Protein AF-A0A951ZEP0-F1 (afdb_monomer_lite)

Foldseek 3Di:
DPDPVLQVVLVVLLVQLCVLLVCLVPDDQVVCVVVVSDSVSNVVSPVSNVVSVVSNVVVVVVVVVVVVVVVVVD

Secondary structure (DSSP, 8-state):
----THHHHHHHHHHHHHHHHHHHHHS-GGGGGGGTT--HHHHHHHHHHHHHHHHHHHHHHHHHHHHHHTTTT-

Radius of gyration: 17.88 Å; chains: 1; bounding box: 42×25×46 Å

Sequence (74 aa):
MKFDLRLPIGFLFSLFGGILAIYGAVTPPDLYAKSLGINVNLYWGVVLCAFGGVMLAFAVRSRGREQRQGRDQA

Structure (mmCIF, N/CA/C/O backbone):
data_AF-A0A951ZEP0-F1
#
_entry.id   AF-A0A951ZEP0-F1
#
loop_
_atom_site.group_PDB
_atom_site.id
_atom_site.type_symbol
_atom_site.label_atom_id
_atom_site.label_alt_id
_atom_site.label_comp_id
_atom_site.label_asym_id
_atom_site.label_entity_id
_atom_site.label_seq_id
_atom_site.pdbx_PDB_ins_code
_atom_site.Cartn_x
_atom_site.Cartn_y
_atom_site.Cartn_z
_atom_site.occupancy
_atom_site.B_iso_or_equiv
_atom_site.auth_seq_id
_atom_site.auth_comp_id
_atom_site.auth_asym_id
_atom_site.auth_atom_id
_atom_site.pdbx_PDB_model_num
ATOM 1 N N . MET A 1 1 ? -7.726 -2.495 26.638 1.00 50.66 1 MET A N 1
ATOM 2 C CA . MET A 1 1 ? -7.729 -1.670 25.410 1.00 50.66 1 MET A CA 1
ATOM 3 C C . MET A 1 1 ? -7.800 -2.623 24.226 1.00 50.66 1 MET A C 1
ATOM 5 O O . MET A 1 1 ? -6.873 -3.404 24.054 1.00 50.66 1 MET A O 1
ATOM 9 N N . LYS A 1 2 ? -8.920 -2.672 23.493 1.00 58.00 2 LYS A N 1
ATOM 10 C CA . LYS A 1 2 ? -9.033 -3.518 22.295 1.00 58.00 2 LYS A CA 1
ATOM 11 C C . LYS A 1 2 ? -8.205 -2.850 21.203 1.00 58.00 2 LYS A C 1
ATOM 13 O O . LYS A 1 2 ? -8.586 -1.813 20.679 1.00 58.00 2 LYS A O 1
ATOM 18 N N . PHE A 1 3 ? -7.014 -3.381 20.958 1.00 66.31 3 PHE A N 1
ATOM 19 C CA . PHE A 1 3 ? -6.189 -2.919 19.855 1.00 66.31 3 PHE A CA 1
ATOM 20 C C . PHE A 1 3 ? -6.836 -3.438 18.570 1.00 66.31 3 PHE A C 1
ATOM 22 O O . PHE A 1 3 ? -6.758 -4.629 18.270 1.00 66.31 3 PHE A O 1
ATOM 29 N N . ASP A 1 4 ? -7.528 -2.566 17.839 1.00 72.38 4 ASP A N 1
ATOM 30 C CA . ASP A 1 4 ? -8.081 -2.897 16.528 1.00 72.38 4 ASP A CA 1
ATOM 31 C C . ASP A 1 4 ? -6.944 -3.059 15.522 1.00 72.38 4 ASP A C 1
ATOM 33 O O . ASP A 1 4 ? -6.553 -2.128 14.817 1.00 72.38 4 ASP A O 1
ATOM 37 N N . LEU A 1 5 ? -6.408 -4.278 15.462 1.00 76.94 5 LEU A N 1
ATOM 38 C CA . LEU A 1 5 ? -5.296 -4.688 14.600 1.00 76.94 5 LEU A CA 1
ATOM 39 C C . LEU A 1 5 ? -5.557 -4.416 13.112 1.00 76.94 5 LEU A C 1
ATOM 41 O O . LEU A 1 5 ? -4.625 -4.273 12.326 1.00 76.94 5 LEU A O 1
ATOM 45 N N . ARG A 1 6 ? -6.825 -4.286 12.720 1.00 77.50 6 ARG A N 1
ATOM 46 C CA . ARG A 1 6 ? -7.261 -4.041 11.343 1.00 77.50 6 ARG A CA 1
ATOM 47 C C . ARG A 1 6 ? -6.729 -2.726 10.762 1.00 77.50 6 ARG A C 1
ATOM 49 O O . ARG A 1 6 ? -6.473 -2.654 9.564 1.00 77.50 6 ARG A O 1
ATOM 56 N N . LEU A 1 7 ? -6.540 -1.709 11.601 1.00 78.88 7 LEU A N 1
ATOM 57 C CA . LEU A 1 7 ? -6.006 -0.407 11.196 1.00 78.88 7 LEU A CA 1
ATOM 58 C C . LEU A 1 7 ? -4.494 -0.418 10.928 1.00 78.88 7 LEU A C 1
ATOM 60 O O . LEU A 1 7 ? -4.106 -0.051 9.819 1.00 78.88 7 LEU A O 1
ATOM 64 N N . PRO A 1 8 ? -3.636 -0.854 11.875 1.00 84.06 8 PRO A N 1
ATOM 65 C CA . PRO A 1 8 ? -2.203 -0.949 11.626 1.00 84.06 8 PRO A CA 1
ATOM 66 C C . PRO A 1 8 ? -1.879 -1.955 10.516 1.00 84.06 8 PRO A C 1
ATOM 68 O O . PRO A 1 8 ? -1.007 -1.671 9.702 1.00 84.06 8 PRO A O 1
ATOM 71 N N . ILE A 1 9 ? -2.617 -3.068 10.404 1.00 83.88 9 ILE A N 1
ATOM 72 C CA . ILE A 1 9 ? -2.420 -4.049 9.322 1.00 83.88 9 ILE A CA 1
ATOM 73 C C . ILE A 1 9 ? -2.752 -3.448 7.951 1.00 83.88 9 ILE A C 1
ATOM 75 O O . ILE A 1 9 ? -1.939 -3.550 7.034 1.00 83.88 9 ILE A O 1
ATOM 79 N N . GLY A 1 10 ? -3.903 -2.779 7.803 1.00 82.06 10 GLY A N 1
ATOM 80 C CA . GLY A 1 10 ? -4.274 -2.140 6.535 1.00 82.06 10 GLY A CA 1
ATOM 81 C C . GLY A 1 10 ? -3.287 -1.047 6.115 1.00 82.06 10 GLY A C 1
ATOM 82 O O . GLY A 1 10 ? -2.926 -0.954 4.943 1.00 82.06 10 GLY A O 1
ATOM 83 N N . PHE A 1 11 ? -2.790 -0.266 7.079 1.00 84.00 11 PHE A N 1
ATOM 84 C CA . PHE A 1 11 ? -1.780 0.761 6.828 1.00 84.00 11 PHE A CA 1
ATOM 85 C C . PHE A 1 11 ? -0.450 0.160 6.358 1.00 84.00 11 PHE A C 1
ATOM 87 O O . PHE A 1 11 ? 0.122 0.631 5.376 1.00 84.00 11 PHE A O 1
ATOM 94 N N . LEU A 1 12 ? 0.011 -0.914 7.009 1.00 86.75 12 LEU A N 1
ATOM 95 C CA . LEU A 1 12 ? 1.256 -1.592 6.653 1.00 86.75 12 LEU A CA 1
ATOM 96 C C . LEU A 1 12 ? 1.196 -2.153 5.224 1.00 86.75 12 LEU A C 1
ATOM 98 O O . LEU A 1 12 ? 2.094 -1.893 4.427 1.00 86.75 12 LEU A O 1
ATOM 102 N N . PHE A 1 13 ? 0.113 -2.855 4.870 1.00 85.81 13 PHE A N 1
ATOM 103 C CA . PHE A 1 13 ? -0.069 -3.402 3.521 1.00 85.81 13 PHE A CA 1
ATOM 104 C C . PHE A 1 13 ? -0.137 -2.317 2.448 1.00 85.81 13 PHE A C 1
ATOM 106 O O . PHE A 1 13 ? 0.471 -2.466 1.389 1.00 85.81 13 PHE A O 1
ATOM 113 N N . SER A 1 14 ? -0.835 -1.213 2.721 1.00 83.88 14 SER A N 1
ATOM 114 C CA . SER A 1 14 ? -0.926 -0.099 1.776 1.00 83.88 14 SER A CA 1
ATOM 115 C C . SER A 1 14 ? 0.428 0.600 1.587 1.00 83.88 14 SER A C 1
ATOM 117 O O . SER A 1 14 ? 0.769 0.966 0.464 1.00 83.88 14 SER A O 1
ATOM 119 N N . LEU A 1 15 ? 1.221 0.744 2.658 1.00 87.62 15 LEU A N 1
ATOM 120 C CA . LEU A 1 15 ? 2.561 1.334 2.608 1.00 87.62 15 LEU A CA 1
ATOM 121 C C . LEU A 1 15 ? 3.538 0.450 1.821 1.00 87.62 15 LEU A C 1
ATOM 123 O O . LEU A 1 15 ? 4.178 0.925 0.885 1.00 87.62 15 LEU A O 1
ATOM 127 N N . PHE A 1 16 ? 3.617 -0.842 2.153 1.00 84.50 16 PHE A N 1
ATOM 128 C CA . PHE A 1 16 ? 4.480 -1.790 1.441 1.00 84.50 16 PHE A CA 1
ATOM 129 C C . PHE A 1 16 ? 4.059 -1.969 -0.022 1.00 84.50 16 PHE A C 1
ATOM 131 O O . PHE A 1 16 ? 4.922 -1.987 -0.897 1.00 84.50 16 PHE A O 1
ATOM 138 N N . GLY A 1 17 ? 2.754 -2.046 -0.305 1.00 84.88 17 GLY A N 1
ATOM 139 C CA . GLY A 1 17 ? 2.230 -2.112 -1.671 1.00 84.88 17 GLY A CA 1
ATOM 140 C C . GLY A 1 17 ? 2.577 -0.870 -2.492 1.00 84.88 17 GLY A C 1
ATOM 141 O O . GLY A 1 17 ? 3.016 -0.997 -3.633 1.00 84.88 17 GLY A O 1
ATOM 142 N N . GLY A 1 18 ? 2.461 0.324 -1.900 1.00 85.75 18 GLY A N 1
ATOM 143 C CA . GLY A 1 18 ? 2.870 1.579 -2.533 1.00 85.75 18 GLY A CA 1
ATOM 144 C C . GLY A 1 18 ? 4.366 1.621 -2.850 1.00 85.75 18 GLY A C 1
ATOM 145 O O . GLY A 1 18 ? 4.743 1.952 -3.972 1.00 85.75 18 GLY A O 1
ATOM 146 N N . ILE A 1 19 ? 5.217 1.216 -1.900 1.00 86.62 19 ILE A N 1
ATOM 147 C CA . ILE A 1 19 ? 6.673 1.136 -2.108 1.00 86.62 19 ILE A CA 1
ATOM 148 C C . ILE A 1 19 ? 7.006 0.152 -3.237 1.00 86.62 19 ILE A C 1
ATOM 150 O O . ILE A 1 19 ? 7.784 0.495 -4.125 1.00 86.62 19 ILE A O 1
ATOM 154 N N . LEU A 1 20 ? 6.395 -1.039 -3.252 1.00 81.62 20 LEU A N 1
ATOM 155 C CA . LEU A 1 20 ? 6.616 -2.032 -4.309 1.00 81.62 20 LEU A CA 1
ATOM 156 C C . LEU A 1 20 ? 6.135 -1.544 -5.681 1.00 81.62 20 LEU A C 1
ATOM 158 O O . LEU A 1 20 ? 6.813 -1.779 -6.679 1.00 81.62 20 LEU A O 1
ATOM 162 N N . ALA A 1 21 ? 4.990 -0.860 -5.739 1.00 79.81 21 ALA A N 1
ATOM 163 C CA . ALA A 1 21 ? 4.448 -0.313 -6.980 1.00 79.81 21 ALA A CA 1
ATOM 164 C C . ALA A 1 21 ? 5.347 0.795 -7.548 1.00 79.81 21 ALA A C 1
ATOM 166 O O . ALA A 1 21 ? 5.648 0.782 -8.739 1.00 79.81 21 ALA A O 1
ATOM 167 N N . ILE A 1 22 ? 5.835 1.709 -6.698 1.00 82.75 22 ILE A N 1
ATOM 168 C CA . ILE A 1 22 ? 6.794 2.751 -7.099 1.00 82.75 22 ILE A CA 1
ATOM 169 C C . ILE A 1 22 ? 8.106 2.109 -7.549 1.00 82.75 22 ILE A C 1
ATOM 171 O O . ILE A 1 22 ? 8.631 2.459 -8.601 1.00 82.75 22 ILE A O 1
ATOM 175 N N . TYR A 1 23 ? 8.615 1.130 -6.801 1.00 80.81 23 TYR A N 1
ATOM 176 C CA . TYR A 1 23 ? 9.834 0.416 -7.166 1.00 80.81 23 TYR A CA 1
ATOM 177 C C . TYR A 1 23 ? 9.690 -0.296 -8.517 1.00 80.81 23 TYR A C 1
ATOM 179 O O . TYR A 1 23 ? 10.558 -0.162 -9.377 1.00 80.81 23 TYR A O 1
ATOM 187 N N . GLY A 1 24 ? 8.573 -0.989 -8.748 1.00 75.88 24 GLY A N 1
ATOM 188 C CA . GLY A 1 24 ? 8.268 -1.629 -10.028 1.00 75.88 24 GLY A CA 1
ATOM 189 C C . GLY A 1 24 ? 8.057 -0.648 -11.186 1.00 75.88 24 GLY A C 1
ATOM 190 O O . GLY A 1 24 ? 8.268 -1.031 -12.330 1.00 75.88 24 GLY A O 1
ATOM 191 N N . ALA A 1 2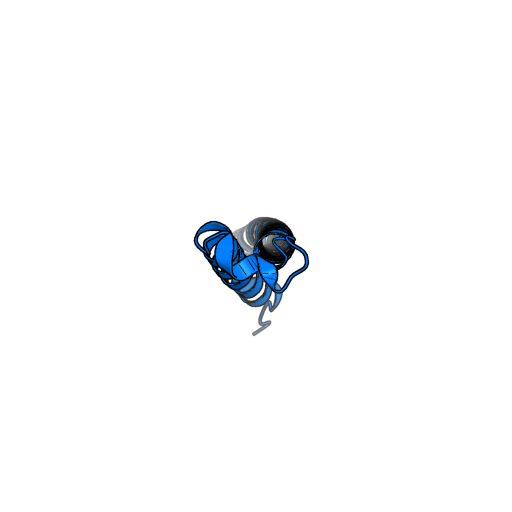5 ? 7.660 0.600 -10.913 1.00 74.88 25 ALA A N 1
ATOM 192 C CA . ALA A 1 25 ? 7.455 1.631 -11.934 1.00 74.88 25 ALA A CA 1
ATOM 193 C C . ALA A 1 25 ? 8.736 2.409 -12.277 1.00 74.88 25 ALA A C 1
ATOM 195 O O . ALA A 1 25 ? 8.908 2.835 -13.416 1.00 74.88 25 ALA A O 1
ATOM 196 N N . VAL A 1 26 ? 9.623 2.610 -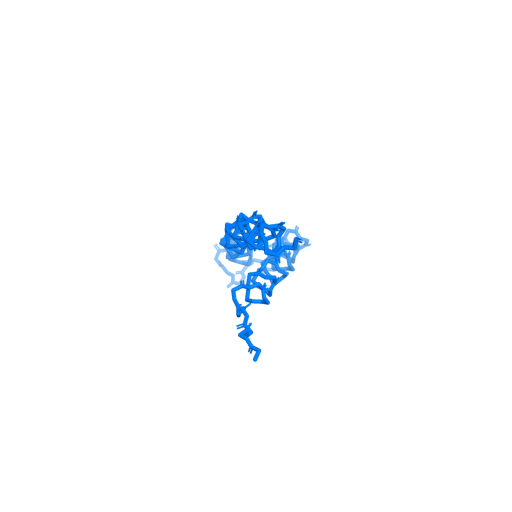11.296 1.00 76.62 26 VAL A N 1
ATOM 197 C CA . VAL A 1 26 ? 10.884 3.357 -11.455 1.00 76.62 26 VAL A CA 1
ATOM 198 C C . VAL A 1 26 ? 12.025 2.454 -11.942 1.00 76.62 26 VAL A C 1
ATOM 200 O O . VAL A 1 26 ? 12.989 2.946 -12.525 1.00 76.62 26 VAL A O 1
ATOM 203 N N . THR A 1 27 ? 11.937 1.137 -11.733 1.00 68.06 27 THR A N 1
ATOM 204 C CA . THR A 1 27 ? 12.989 0.202 -12.156 1.00 68.06 27 THR A CA 1
ATOM 205 C C . THR A 1 27 ? 13.041 0.097 -13.691 1.00 68.06 27 THR A C 1
ATOM 207 O O . THR A 1 27 ? 12.025 -0.217 -14.311 1.00 68.06 27 THR A O 1
ATOM 210 N N . PRO A 1 28 ? 14.204 0.345 -14.329 1.00 62.94 28 PRO A N 1
ATOM 211 C CA . PRO A 1 28 ? 14.333 0.317 -15.782 1.00 62.94 28 PRO A CA 1
ATOM 212 C C . PRO A 1 28 ? 14.220 -1.106 -16.369 1.00 62.94 28 PRO A C 1
ATOM 214 O O . PRO A 1 28 ? 14.632 -2.077 -15.722 1.00 62.94 28 PRO A O 1
ATOM 217 N N . PRO A 1 29 ? 13.700 -1.235 -17.610 1.00 60.31 29 PRO A N 1
ATOM 218 C CA . PRO A 1 29 ? 13.427 -2.503 -18.298 1.00 60.31 29 PRO A CA 1
ATOM 219 C C . PRO A 1 29 ? 14.638 -3.457 -18.402 1.00 60.31 29 PRO A C 1
ATOM 221 O O . PRO A 1 29 ? 14.458 -4.674 -18.438 1.00 60.31 29 PRO A O 1
ATOM 224 N N . ASP A 1 30 ? 15.867 -2.939 -18.366 1.00 57.69 30 ASP A N 1
ATOM 225 C CA . ASP A 1 30 ? 17.108 -3.724 -18.434 1.00 57.69 30 ASP A CA 1
ATOM 226 C C . ASP A 1 30 ? 17.304 -4.715 -17.271 1.00 57.69 30 ASP A C 1
ATOM 228 O O . ASP A 1 30 ? 17.924 -5.765 -17.447 1.00 57.69 30 ASP A O 1
ATOM 232 N N . LEU A 1 31 ? 16.728 -4.456 -16.089 1.00 56.91 31 LEU A N 1
ATOM 233 C CA . LEU A 1 31 ? 16.795 -5.395 -14.957 1.00 56.91 31 LEU A CA 1
ATOM 234 C C . LEU A 1 31 ? 15.771 -6.546 -15.051 1.00 56.91 31 LEU A C 1
ATOM 236 O O . LEU A 1 31 ? 15.879 -7.525 -14.307 1.00 56.91 31 LEU A O 1
ATOM 240 N N . TYR A 1 32 ? 14.813 -6.493 -15.986 1.00 55.44 32 TYR A N 1
ATOM 241 C CA . TYR A 1 32 ? 13.760 -7.512 -16.152 1.00 55.44 32 TYR A CA 1
ATOM 242 C C . TYR A 1 32 ? 14.178 -8.711 -17.001 1.00 55.44 32 TYR A C 1
ATOM 244 O O . TYR A 1 32 ? 13.449 -9.707 -17.058 1.00 55.44 32 TYR A O 1
ATOM 252 N N . ALA A 1 33 ? 15.377 -8.669 -17.589 1.00 52.84 33 ALA A N 1
ATOM 253 C CA . ALA A 1 33 ? 15.980 -9.802 -18.286 1.00 52.84 33 ALA A CA 1
ATOM 254 C C . ALA A 1 33 ? 16.102 -11.050 -17.385 1.00 52.84 33 ALA A C 1
ATOM 256 O O . ALA A 1 33 ? 16.066 -12.176 -17.875 1.00 52.84 33 ALA A O 1
ATOM 257 N N . LYS A 1 34 ? 16.169 -10.869 -16.056 1.00 57.97 34 LYS A N 1
ATOM 258 C CA . LYS A 1 34 ? 16.231 -11.965 -15.073 1.00 57.97 34 LYS A CA 1
ATOM 259 C C . LYS A 1 34 ? 14.863 -12.573 -14.720 1.00 57.97 34 LYS A C 1
ATOM 261 O O . LYS A 1 34 ? 14.820 -13.665 -14.165 1.00 57.97 34 LYS A O 1
ATOM 266 N N . SER A 1 35 ? 13.764 -11.895 -15.065 1.00 53.72 35 SER A N 1
ATOM 267 C CA . SER A 1 35 ? 12.383 -12.259 -14.700 1.00 53.72 35 SER A CA 1
ATOM 268 C C . SER A 1 35 ? 11.523 -12.652 -15.907 1.00 53.72 35 SER A C 1
ATOM 270 O O . SER A 1 35 ? 10.306 -12.481 -15.876 1.00 53.72 35 SER A O 1
ATOM 272 N N . LEU A 1 36 ? 12.131 -13.162 -16.987 1.00 59.22 36 LEU A N 1
ATOM 273 C CA . LEU A 1 36 ? 11.410 -13.537 -18.216 1.00 59.22 36 LEU A CA 1
ATOM 274 C C . LEU A 1 36 ? 10.712 -12.342 -18.911 1.00 59.22 36 LEU A C 1
ATOM 276 O O . LEU A 1 36 ? 9.728 -12.524 -19.623 1.00 59.22 36 LEU A O 1
ATOM 280 N N . GLY A 1 37 ? 11.183 -11.108 -18.676 1.00 62.31 37 GLY A N 1
ATOM 281 C CA . GLY A 1 37 ? 10.548 -9.885 -19.186 1.00 62.31 37 GLY A CA 1
ATOM 282 C C . GLY A 1 37 ? 9.278 -9.464 -18.433 1.00 62.31 37 GLY A C 1
ATOM 283 O O . GLY A 1 37 ? 8.611 -8.518 -18.849 1.00 62.31 37 GLY A O 1
ATOM 284 N N . ILE A 1 38 ? 8.930 -10.135 -17.325 1.00 63.50 38 ILE A N 1
ATOM 285 C CA . ILE A 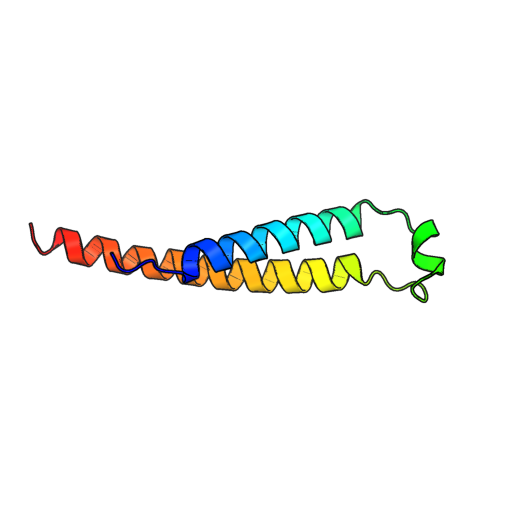1 38 ? 7.718 -9.842 -16.552 1.00 63.50 38 ILE A CA 1
ATOM 286 C C . ILE A 1 38 ? 8.042 -8.976 -15.338 1.00 63.50 38 ILE A C 1
ATOM 288 O O . ILE A 1 38 ? 8.939 -9.239 -14.536 1.00 63.50 38 ILE A O 1
ATOM 292 N N . ASN A 1 39 ? 7.232 -7.937 -15.184 1.00 73.12 39 ASN A N 1
ATOM 293 C CA . ASN A 1 39 ? 7.360 -6.906 -14.173 1.00 73.12 39 ASN A CA 1
ATOM 294 C C . ASN A 1 39 ? 6.738 -7.343 -12.827 1.00 73.12 39 ASN A C 1
ATOM 296 O O . ASN A 1 39 ? 5.768 -6.758 -12.347 1.00 73.12 39 ASN A O 1
ATOM 300 N N . VAL A 1 40 ? 7.252 -8.433 -12.240 1.00 77.25 40 VAL A N 1
ATOM 301 C CA . VAL A 1 40 ? 6.663 -9.119 -11.065 1.00 77.25 40 VAL A CA 1
ATOM 302 C C . VAL A 1 40 ? 6.461 -8.172 -9.875 1.00 77.25 40 VAL A C 1
ATOM 304 O O . VAL A 1 40 ? 5.409 -8.212 -9.241 1.00 77.25 40 VAL A O 1
ATOM 307 N N . ASN A 1 41 ? 7.417 -7.273 -9.616 1.00 78.81 41 ASN A N 1
ATOM 308 C CA . ASN A 1 41 ? 7.321 -6.280 -8.538 1.00 78.81 41 ASN A CA 1
ATOM 309 C C . ASN A 1 41 ? 6.179 -5.283 -8.751 1.00 78.81 41 ASN A C 1
ATOM 311 O O . ASN A 1 41 ? 5.511 -4.912 -7.790 1.00 78.81 41 ASN A O 1
ATOM 315 N N . LEU A 1 42 ? 5.924 -4.884 -10.000 1.00 76.81 42 LEU A N 1
ATOM 316 C CA . LEU A 1 42 ? 4.819 -3.993 -10.335 1.00 76.81 42 LEU A CA 1
ATOM 317 C C . LEU A 1 42 ? 3.475 -4.713 -10.169 1.00 76.81 42 LEU A C 1
ATOM 319 O O . LEU A 1 42 ? 2.593 -4.195 -9.493 1.00 76.81 42 LEU A O 1
ATOM 323 N N . TYR A 1 43 ? 3.330 -5.924 -10.719 1.00 82.75 43 TYR A N 1
ATOM 324 C CA . TYR A 1 43 ? 2.091 -6.705 -10.601 1.00 82.75 43 TYR A CA 1
ATOM 325 C C . TYR A 1 43 ? 1.744 -7.011 -9.142 1.00 82.75 43 TYR A C 1
ATOM 327 O O . TYR A 1 43 ? 0.634 -6.721 -8.696 1.00 82.75 43 TYR A O 1
ATOM 335 N N . TRP A 1 44 ? 2.695 -7.541 -8.372 1.00 84.12 44 TRP A N 1
ATOM 336 C CA . TRP A 1 44 ? 2.469 -7.830 -6.956 1.00 84.12 44 TRP A CA 1
ATOM 337 C C . TRP A 1 44 ? 2.339 -6.566 -6.108 1.00 84.12 44 TRP A C 1
ATOM 339 O O . TRP A 1 44 ? 1.541 -6.556 -5.173 1.00 84.12 44 TRP A O 1
ATOM 349 N N . GLY A 1 45 ? 3.044 -5.486 -6.455 1.00 84.44 45 GLY A N 1
ATOM 350 C CA . GLY A 1 45 ? 2.875 -4.176 -5.828 1.00 84.44 45 GLY A CA 1
ATOM 351 C C . GLY A 1 45 ? 1.467 -3.623 -6.015 1.00 84.44 45 GLY A C 1
ATOM 352 O O . GLY A 1 45 ? 0.837 -3.219 -5.041 1.00 84.44 45 GLY A O 1
ATOM 353 N N . VAL A 1 46 ? 0.927 -3.687 -7.235 1.00 84.38 46 VAL A N 1
ATOM 354 C CA . VAL A 1 46 ? -0.453 -3.283 -7.541 1.00 84.38 46 VAL A CA 1
ATOM 355 C C . VAL A 1 46 ? -1.461 -4.161 -6.800 1.00 84.38 46 VAL A C 1
ATOM 357 O O . VAL A 1 46 ? -2.394 -3.625 -6.205 1.00 84.38 46 VAL A O 1
ATOM 360 N N . VAL A 1 47 ? -1.262 -5.484 -6.762 1.00 87.94 47 VAL A N 1
ATOM 361 C CA . VAL A 1 47 ? -2.137 -6.409 -6.016 1.00 87.94 47 VAL A CA 1
ATOM 362 C C . VAL A 1 47 ? -2.125 -6.103 -4.513 1.00 87.94 47 VAL A C 1
ATOM 364 O O . VAL A 1 47 ? -3.195 -5.982 -3.913 1.00 87.94 47 VAL A O 1
ATOM 367 N N . LEU A 1 48 ? -0.948 -5.917 -3.899 1.00 85.31 48 LEU A N 1
ATOM 368 C CA . LEU A 1 48 ? -0.841 -5.543 -2.482 1.00 85.31 48 LEU A CA 1
ATOM 369 C C . LEU A 1 48 ? -1.452 -4.167 -2.205 1.00 85.31 48 LEU A C 1
ATOM 371 O O . LEU A 1 48 ? -2.117 -3.991 -1.186 1.00 85.31 48 LEU A O 1
ATOM 375 N N . CYS A 1 49 ? -1.239 -3.198 -3.095 1.00 85.19 49 CYS A N 1
ATOM 376 C CA . CYS A 1 49 ? -1.760 -1.844 -2.941 1.00 85.19 49 CYS A CA 1
ATOM 377 C C . CYS A 1 49 ? -3.293 -1.826 -3.058 1.00 85.19 49 CYS A C 1
ATOM 379 O O . CYS A 1 49 ? -3.967 -1.219 -2.225 1.00 85.19 49 CYS A O 1
ATOM 381 N N . ALA A 1 50 ? -3.862 -2.569 -4.013 1.00 87.94 50 ALA A N 1
ATOM 382 C CA . ALA A 1 50 ? -5.306 -2.751 -4.145 1.00 87.94 50 ALA A CA 1
ATOM 383 C C . ALA A 1 50 ? -5.904 -3.440 -2.908 1.00 87.94 50 ALA A C 1
ATOM 385 O O . ALA A 1 50 ? -6.900 -2.968 -2.356 1.00 87.94 50 ALA A O 1
ATOM 386 N N . PHE A 1 51 ? -5.273 -4.513 -2.422 1.00 88.25 51 PHE A N 1
ATOM 387 C CA . PHE A 1 51 ? -5.711 -5.215 -1.216 1.00 88.25 51 PHE A CA 1
ATOM 388 C C . PHE A 1 51 ? -5.648 -4.321 0.034 1.00 88.25 51 PHE A C 1
ATOM 390 O O . PHE A 1 51 ? -6.635 -4.202 0.764 1.00 88.25 51 PHE A O 1
ATOM 397 N N . GLY A 1 52 ? -4.519 -3.639 0.252 1.00 83.88 52 GLY A N 1
ATOM 398 C CA . GLY A 1 52 ? -4.328 -2.692 1.352 1.00 83.88 52 GLY A CA 1
ATOM 399 C C . GLY A 1 52 ? -5.333 -1.541 1.304 1.00 83.88 52 GLY A C 1
ATOM 400 O O . GLY A 1 52 ? -5.952 -1.230 2.320 1.00 83.88 52 GLY A O 1
ATOM 401 N N . GLY A 1 53 ? -5.581 -0.978 0.118 1.00 83.69 53 GLY A N 1
ATOM 402 C CA . GLY A 1 53 ? -6.569 0.080 -0.098 1.00 83.69 53 GLY A CA 1
ATOM 403 C C . GLY A 1 53 ? -8.001 -0.361 0.219 1.00 83.69 53 GLY A C 1
ATOM 404 O O . GLY A 1 53 ? -8.721 0.353 0.921 1.00 83.69 53 GLY A O 1
ATOM 405 N N . VAL A 1 54 ? -8.404 -1.563 -0.210 1.00 85.62 54 VAL A N 1
ATOM 406 C CA . VAL A 1 54 ? -9.712 -2.148 0.144 1.00 85.62 54 VAL A CA 1
ATOM 407 C C . VAL A 1 54 ? -9.829 -2.330 1.658 1.00 85.62 54 VAL A C 1
ATOM 409 O O . VAL A 1 54 ? -10.846 -1.969 2.258 1.00 85.62 54 VAL A O 1
ATOM 412 N N . MET A 1 55 ? -8.779 -2.838 2.301 1.00 80.50 55 MET A N 1
ATOM 413 C CA . MET A 1 55 ? -8.763 -3.055 3.745 1.00 80.50 55 MET A CA 1
ATOM 414 C C . MET A 1 55 ? -8.837 -1.733 4.529 1.00 80.50 55 MET A C 1
ATOM 416 O O . MET A 1 55 ? -9.578 -1.637 5.513 1.00 80.50 55 MET A O 1
ATOM 420 N N . LEU A 1 56 ? -8.138 -0.696 4.058 1.00 80.56 56 LEU A N 1
ATOM 421 C CA . LEU A 1 56 ? -8.162 0.651 4.627 1.00 80.56 56 LEU A CA 1
ATOM 422 C C . LEU A 1 56 ? -9.542 1.304 4.462 1.00 80.56 56 LEU A C 1
ATOM 424 O O . LEU A 1 56 ? -10.084 1.840 5.428 1.00 80.56 56 LEU A O 1
ATOM 428 N N . ALA A 1 57 ? -10.157 1.196 3.280 1.00 83.12 57 ALA A N 1
ATOM 429 C CA . ALA A 1 57 ? -11.509 1.695 3.017 1.00 83.12 57 ALA A CA 1
ATOM 430 C C . ALA A 1 57 ? -12.539 1.067 3.971 1.00 83.12 57 ALA A C 1
ATOM 432 O O . ALA A 1 57 ? -13.389 1.751 4.548 1.00 83.12 57 ALA A O 1
ATOM 433 N N . PHE A 1 58 ? -12.416 -0.237 4.209 1.00 79.81 58 PHE A N 1
ATOM 434 C CA . PHE A 1 58 ? -13.224 -0.971 5.173 1.00 79.81 58 PHE A CA 1
ATOM 435 C C . PHE A 1 58 ? -12.975 -0.543 6.630 1.00 79.81 58 PHE A C 1
ATOM 437 O O . PHE A 1 58 ? -13.925 -0.471 7.417 1.00 79.81 58 PHE A O 1
ATOM 444 N N . ALA A 1 59 ? -11.730 -0.233 6.996 1.00 74.94 59 ALA A N 1
ATOM 445 C CA . ALA A 1 59 ? -11.375 0.262 8.325 1.00 74.94 59 ALA A CA 1
ATOM 446 C C . ALA A 1 59 ? -11.901 1.689 8.576 1.00 74.94 59 ALA A C 1
ATOM 448 O O . ALA A 1 59 ? -12.483 1.953 9.631 1.00 74.94 59 ALA A O 1
ATOM 449 N N . VAL A 1 60 ? -11.786 2.587 7.591 1.00 74.56 60 VAL A N 1
ATOM 450 C CA . VAL A 1 60 ? -12.350 3.949 7.643 1.00 74.56 60 VAL A CA 1
ATOM 451 C C . VAL A 1 60 ? -13.875 3.896 7.762 1.00 74.56 60 VAL A C 1
ATOM 453 O O . VAL A 1 60 ? -14.453 4.579 8.609 1.00 74.56 60 VAL A O 1
ATOM 456 N N . ARG A 1 61 ? -14.536 3.009 7.002 1.00 74.31 61 ARG A N 1
ATOM 457 C CA . ARG A 1 61 ? -15.984 2.767 7.127 1.00 74.31 61 ARG A CA 1
ATOM 458 C C . ARG A 1 61 ? -16.375 2.265 8.525 1.00 74.31 61 ARG A C 1
ATOM 460 O O . ARG A 1 61 ? -17.450 2.604 9.011 1.00 74.31 61 ARG A O 1
ATOM 467 N N . SER A 1 62 ? -15.522 1.465 9.166 1.00 64.81 62 SER A N 1
ATOM 468 C CA . SER A 1 62 ? -15.749 0.928 10.516 1.00 64.81 62 SER A CA 1
ATOM 469 C C . SER A 1 62 ? -15.655 2.015 11.590 1.00 64.81 62 SER A C 1
ATOM 471 O O . SER A 1 62 ? -16.531 2.103 12.447 1.00 64.81 62 SER A O 1
ATOM 473 N N . ARG A 1 63 ? -14.657 2.905 11.498 1.00 60.38 63 ARG A N 1
ATOM 474 C CA . ARG A 1 63 ? -14.479 4.030 12.438 1.00 60.38 63 ARG A CA 1
ATOM 475 C C . ARG A 1 63 ? -15.643 5.022 12.437 1.00 60.38 63 ARG A C 1
ATOM 477 O O . ARG A 1 63 ? -15.977 5.564 13.486 1.00 60.38 63 ARG A O 1
ATOM 484 N N . GLY A 1 64 ? -16.300 5.213 11.291 1.00 57.81 64 GLY A N 1
ATOM 485 C CA . GLY A 1 64 ? -17.514 6.033 11.203 1.00 57.81 64 GLY A CA 1
ATOM 486 C C . GLY A 1 64 ? -18.701 5.490 12.016 1.00 57.81 64 GLY A C 1
ATOM 487 O O . GLY A 1 64 ? -19.632 6.242 12.300 1.00 57.81 64 GLY A O 1
ATOM 488 N N . ARG A 1 65 ? -18.681 4.205 12.407 1.00 53.25 65 ARG A N 1
ATOM 489 C CA . ARG A 1 65 ? -19.713 3.587 13.261 1.00 53.25 65 ARG A CA 1
ATOM 490 C C . ARG A 1 65 ? -19.374 3.714 14.748 1.00 53.25 65 ARG A C 1
ATOM 492 O O . ARG A 1 65 ? -20.265 3.989 15.540 1.00 53.25 65 ARG A O 1
ATOM 499 N N . GLU A 1 66 ? -18.093 3.619 15.098 1.00 57.19 66 GLU A N 1
ATOM 500 C CA . GLU A 1 66 ? -17.603 3.751 16.478 1.00 57.19 66 GLU A CA 1
ATOM 501 C C . GLU A 1 66 ? -17.818 5.166 17.047 1.00 57.19 66 GLU A C 1
ATOM 503 O O . GLU A 1 66 ? -18.216 5.330 18.196 1.00 57.19 66 GLU A O 1
ATOM 508 N N . GLN A 1 67 ? -17.642 6.209 16.224 1.00 54.25 67 GLN A N 1
ATOM 509 C CA . GLN A 1 67 ? -17.837 7.602 16.653 1.00 54.25 67 GLN A CA 1
ATOM 510 C C . 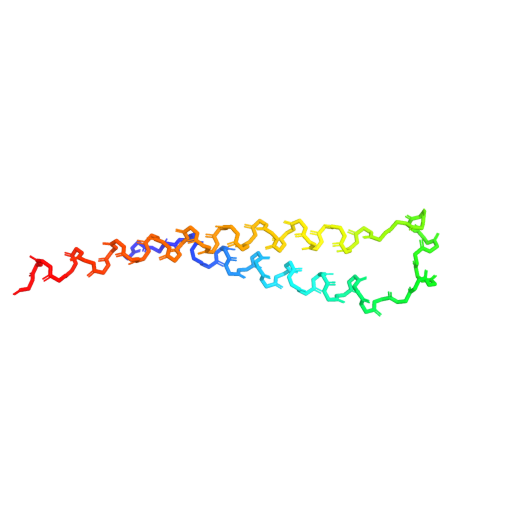GLN A 1 67 ? -19.296 7.981 16.943 1.00 54.25 67 GLN A C 1
ATOM 512 O O . GLN A 1 67 ? -19.529 8.902 17.724 1.00 54.25 67 GLN A O 1
ATOM 517 N N . ARG A 1 68 ? -20.283 7.307 16.335 1.00 51.56 68 ARG A N 1
ATOM 518 C CA . ARG A 1 68 ? -21.700 7.556 16.659 1.00 51.56 68 ARG A CA 1
ATOM 519 C C . ARG A 1 68 ? -22.063 6.993 18.032 1.00 51.56 68 ARG A C 1
ATOM 521 O O . ARG A 1 68 ? -22.751 7.652 18.795 1.00 51.56 68 ARG A O 1
ATOM 528 N N . GLN A 1 69 ? -21.503 5.841 18.388 1.00 55.56 69 GLN A N 1
ATOM 529 C CA . GLN A 1 69 ? -21.844 5.133 19.620 1.00 55.56 69 GLN A CA 1
ATOM 530 C C . GLN A 1 69 ? -21.324 5.816 20.899 1.00 55.56 69 GLN A C 1
ATOM 532 O O . GLN A 1 69 ? -21.911 5.636 21.960 1.00 55.56 69 GLN A O 1
ATOM 537 N N . GLY A 1 70 ? -20.276 6.644 20.799 1.00 53.62 70 GLY A N 1
ATOM 538 C CA . GLY A 1 70 ? -19.805 7.495 21.902 1.00 53.62 70 GLY A CA 1
ATOM 539 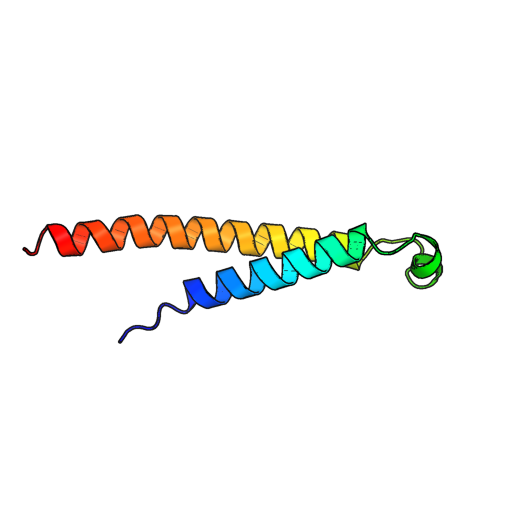C C . GLY A 1 70 ? -20.528 8.843 22.030 1.00 53.62 70 GLY A C 1
ATOM 540 O O . GLY A 1 70 ? -20.408 9.490 23.064 1.00 53.62 70 GLY A O 1
ATOM 541 N N . ARG A 1 71 ? -21.271 9.279 21.002 1.00 57.00 71 ARG A N 1
ATOM 542 C CA . ARG A 1 71 ? -22.042 10.534 21.030 1.00 57.00 71 ARG A CA 1
ATOM 543 C C . ARG A 1 71 ? -23.457 10.334 21.589 1.00 57.00 71 ARG A C 1
ATOM 545 O O . ARG A 1 71 ? -24.019 11.281 22.112 1.00 57.00 71 ARG A O 1
ATOM 552 N N . ASP A 1 72 ? -23.981 9.109 21.534 1.00 57.66 72 ASP A N 1
ATOM 553 C CA . ASP A 1 72 ? -25.285 8.742 22.107 1.00 57.66 72 ASP A CA 1
ATOM 554 C C . ASP A 1 72 ? -25.203 8.363 23.609 1.00 57.66 72 ASP A C 1
ATOM 556 O O . ASP A 1 72 ? -26.224 8.088 24.234 1.00 57.66 72 ASP A O 1
ATOM 560 N N . GLN A 1 73 ? -23.995 8.320 24.193 1.00 58.78 73 GLN A N 1
ATOM 561 C CA . GLN A 1 73 ? -23.745 8.008 25.615 1.00 58.78 73 GLN A CA 1
ATOM 562 C C . GLN A 1 73 ? -23.372 9.235 26.474 1.00 58.78 73 GLN A C 1
ATOM 564 O O . GLN A 1 73 ? -23.039 9.062 27.647 1.00 58.78 73 GLN A O 1
ATOM 569 N N . ALA A 1 74 ? -23.414 10.446 25.910 1.00 50.88 74 ALA A N 1
ATOM 570 C CA . ALA A 1 74 ? -23.141 11.719 26.589 1.00 50.88 74 AL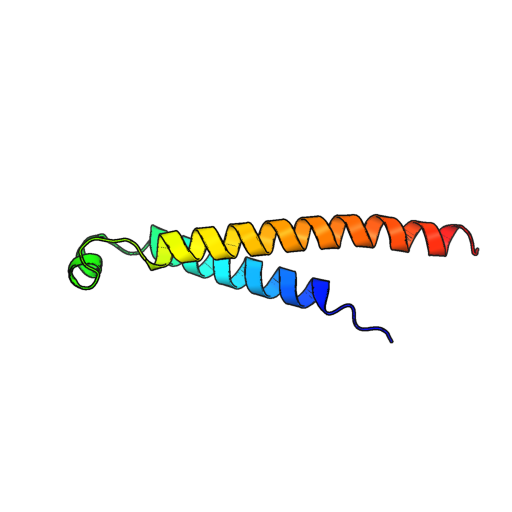A A CA 1
ATOM 571 C C . ALA A 1 74 ? -24.398 12.595 26.604 1.00 50.88 74 ALA A C 1
ATOM 573 O O . ALA A 1 74 ? -24.594 13.303 27.616 1.00 50.88 74 ALA A O 1
#

pLDDT: mean 72.62, std 12.37, range [50.66, 88.25]